Protein AF-A0A2E3HUB5-F1 (afdb_monomer_lite)

Radius of gyration: 17.97 Å; chains: 1; bounding box: 45×29×45 Å

Sequence (91 aa):
EPDPVFTNLTPKAGDFLCISELLTHGVLQWKPTDRSRQMIIMRYRPQYEGKVSLPQEIIDRLSPETQELISSAPYGHIKDIINQDSVTLSV

Structure (mmCIF, N/CA/C/O backbone):
data_AF-A0A2E3HUB5-F1
#
_entry.id   AF-A0A2E3HUB5-F1
#
loop_
_atom_site.group_PDB
_atom_site.id
_atom_site.type_symbol
_atom_site.label_atom_id
_atom_site.label_alt_id
_atom_site.label_comp_id
_atom_site.label_asym_id
_atom_site.label_entity_id
_atom_site.label_seq_id
_atom_site.pdbx_PDB_ins_code
_atom_site.Cartn_x
_atom_site.Cartn_y
_atom_site.Cartn_z
_atom_site.occupancy
_atom_site.B_iso_or_equiv
_atom_site.auth_seq_id
_atom_site.auth_comp_id
_atom_site.auth_asym_id
_atom_site.auth_atom_id
_atom_site.pdbx_PDB_model_num
ATOM 1 N N . GLU A 1 1 ? 18.955 3.278 -19.401 1.00 58.75 1 GLU A N 1
ATOM 2 C CA . GLU A 1 1 ? 20.007 3.175 -18.370 1.00 58.75 1 GLU A CA 1
ATOM 3 C C . GLU A 1 1 ? 19.480 3.769 -17.070 1.00 58.75 1 GLU A C 1
ATOM 5 O O . GLU A 1 1 ? 18.520 4.534 -17.156 1.00 58.75 1 GLU A O 1
ATOM 10 N 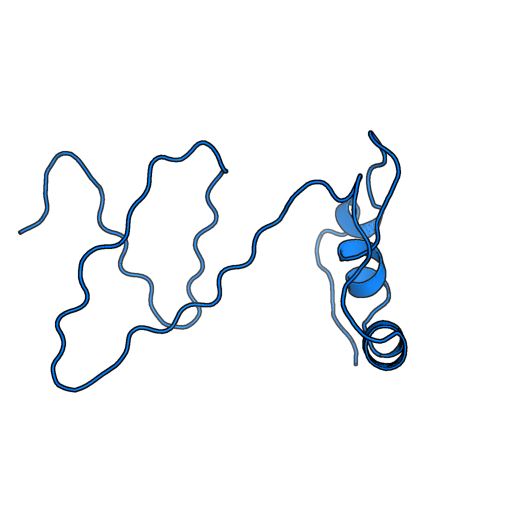N . PRO A 1 2 ? 19.983 3.358 -15.894 1.00 69.50 2 PRO A N 1
ATOM 11 C CA . PRO A 1 2 ? 19.575 3.953 -14.623 1.00 69.50 2 PRO A CA 1
ATOM 12 C C . PRO A 1 2 ? 19.937 5.442 -14.591 1.00 69.50 2 PRO A C 1
ATOM 14 O O . PRO A 1 2 ? 21.041 5.821 -14.972 1.00 69.50 2 PRO A O 1
ATOM 17 N N . ASP A 1 3 ? 18.992 6.270 -14.159 1.00 79.19 3 ASP A N 1
ATOM 18 C CA . ASP A 1 3 ? 19.197 7.704 -13.978 1.00 79.19 3 ASP A CA 1
ATOM 19 C C . ASP A 1 3 ? 19.762 7.954 -12.570 1.00 79.19 3 ASP A C 1
ATOM 21 O O . ASP A 1 3 ? 19.253 7.373 -11.607 1.00 79.19 3 ASP A O 1
ATOM 25 N N . PRO A 1 4 ? 20.804 8.783 -12.405 1.00 85.75 4 PRO A N 1
ATOM 26 C CA . PRO A 1 4 ? 21.391 9.048 -11.093 1.00 85.75 4 PRO A CA 1
ATOM 27 C C . PRO A 1 4 ? 20.452 9.802 -10.136 1.00 85.75 4 PRO A C 1
ATOM 29 O O . PRO A 1 4 ? 20.711 9.822 -8.934 1.00 85.75 4 PRO A O 1
ATOM 32 N N . VAL A 1 5 ? 19.381 10.425 -10.637 1.00 88.44 5 VAL A N 1
ATOM 33 C CA . VAL A 1 5 ? 18.446 11.246 -9.851 1.00 88.44 5 VAL A CA 1
ATOM 34 C C . VAL A 1 5 ? 17.358 10.406 -9.182 1.00 88.44 5 VAL A C 1
ATOM 36 O O . VAL A 1 5 ? 16.845 10.801 -8.135 1.00 88.44 5 VAL A O 1
ATOM 39 N N . PHE A 1 6 ? 16.995 9.248 -9.741 1.00 87.38 6 PHE A N 1
ATOM 40 C CA . PHE A 1 6 ? 15.927 8.411 -9.194 1.00 87.38 6 PHE A CA 1
ATOM 41 C C . PHE A 1 6 ? 16.313 6.939 -9.077 1.00 87.38 6 PHE A C 1
ATOM 43 O O . PHE A 1 6 ? 16.877 6.320 -9.976 1.00 87.38 6 PHE A O 1
ATOM 50 N N . THR A 1 7 ? 15.924 6.331 -7.960 1.00 90.12 7 THR A N 1
ATOM 51 C CA . THR A 1 7 ? 16.085 4.894 -7.741 1.00 90.12 7 THR A CA 1
ATOM 52 C C . THR A 1 7 ? 14.931 4.134 -8.387 1.00 90.12 7 THR A C 1
ATOM 54 O O . THR A 1 7 ? 13.777 4.271 -7.981 1.00 90.12 7 THR A O 1
ATOM 57 N N . ASN A 1 8 ? 15.232 3.300 -9.385 1.00 90.00 8 ASN A N 1
ATOM 58 C CA . ASN A 1 8 ? 14.229 2.431 -9.993 1.00 90.00 8 ASN A CA 1
ATOM 59 C C . ASN A 1 8 ? 13.990 1.185 -9.130 1.00 90.00 8 ASN A C 1
ATOM 61 O O . ASN A 1 8 ? 14.895 0.376 -8.926 1.00 90.00 8 ASN A O 1
ATOM 65 N N . LEU A 1 9 ? 12.753 1.006 -8.678 1.00 90.38 9 LEU A N 1
ATOM 66 C CA . LEU A 1 9 ? 12.339 -0.164 -7.911 1.00 90.38 9 LEU A CA 1
ATOM 67 C C . LEU A 1 9 ? 11.801 -1.241 -8.859 1.00 90.38 9 LEU A C 1
ATOM 69 O O . LEU A 1 9 ? 10.989 -0.963 -9.741 1.00 90.38 9 LEU A O 1
ATOM 73 N N . THR A 1 10 ? 12.253 -2.483 -8.677 1.00 90.19 10 THR A N 1
ATOM 74 C CA . THR A 1 10 ? 11.894 -3.628 -9.535 1.00 90.19 10 THR A CA 1
ATOM 75 C C . THR A 1 10 ? 11.293 -4.783 -8.721 1.00 90.19 10 THR A C 1
ATOM 77 O O . THR A 1 10 ? 11.863 -5.873 -8.679 1.00 90.19 10 THR A O 1
ATOM 80 N N . PRO A 1 11 ? 10.147 -4.554 -8.048 1.00 92.19 11 PRO A N 1
ATOM 81 C CA . PRO A 1 11 ? 9.495 -5.574 -7.233 1.00 92.19 11 PRO A CA 1
ATOM 82 C C . PRO A 1 11 ? 9.044 -6.772 -8.077 1.00 92.19 11 PRO A C 1
ATOM 84 O O . PRO A 1 11 ? 8.630 -6.628 -9.234 1.00 92.19 11 PRO A O 1
ATOM 87 N N . LYS A 1 12 ? 9.107 -7.959 -7.480 1.00 92.62 12 LYS A N 1
ATOM 88 C CA . LYS A 1 12 ? 8.532 -9.201 -8.003 1.00 92.62 12 LYS A CA 1
ATOM 89 C C . LYS A 1 12 ? 7.100 -9.377 -7.499 1.00 92.62 12 LYS A C 1
ATOM 91 O O . LYS A 1 12 ? 6.635 -8.665 -6.615 1.00 92.62 12 LYS A O 1
ATOM 96 N N . ALA A 1 13 ? 6.381 -10.339 -8.073 1.00 94.12 13 ALA A N 1
ATOM 97 C CA . ALA A 1 13 ? 5.059 -10.700 -7.574 1.00 94.12 13 ALA A CA 1
ATOM 98 C C . ALA A 1 13 ? 5.156 -11.154 -6.106 1.00 94.12 13 ALA A C 1
ATOM 100 O O . ALA A 1 13 ? 5.937 -12.051 -5.796 1.00 94.12 13 ALA A O 1
ATOM 101 N N . GLY A 1 14 ? 4.367 -10.525 -5.234 1.00 93.56 14 GLY A N 1
ATOM 102 C CA . GLY A 1 14 ? 4.401 -10.742 -3.785 1.00 93.56 14 GLY A CA 1
ATOM 103 C C . GLY A 1 14 ? 5.217 -9.700 -3.014 1.00 93.56 14 GLY A C 1
ATOM 104 O O . GLY A 1 14 ? 4.946 -9.494 -1.834 1.00 93.56 14 GLY A O 1
ATOM 105 N N . ASP A 1 15 ? 6.138 -8.988 -3.670 1.00 96.06 15 ASP A N 1
ATOM 106 C CA . ASP A 1 15 ? 6.806 -7.844 -3.052 1.00 96.06 15 ASP A CA 1
ATOM 107 C C . ASP A 1 15 ? 5.819 -6.677 -2.933 1.00 96.06 15 ASP A C 1
ATOM 109 O O . ASP A 1 15 ? 4.986 -6.443 -3.816 1.00 96.06 15 ASP A O 1
ATOM 113 N N . PHE A 1 16 ? 5.943 -5.900 -1.860 1.00 94.06 16 PHE A N 1
ATOM 114 C CA . PHE A 1 16 ? 5.170 -4.681 -1.664 1.00 94.06 16 PHE A CA 1
ATOM 115 C C . PHE A 1 16 ? 6.088 -3.501 -1.365 1.00 94.06 16 PHE A C 1
ATOM 117 O O . PHE A 1 16 ? 7.189 -3.644 -0.836 1.00 94.06 16 PHE A O 1
ATOM 124 N N . LEU A 1 17 ? 5.607 -2.315 -1.716 1.00 93.12 17 LEU A N 1
ATOM 125 C CA . LEU A 1 17 ? 6.271 -1.055 -1.440 1.00 93.12 17 LEU A CA 1
ATOM 126 C C . LEU A 1 17 ? 5.309 -0.179 -0.642 1.00 93.12 17 LEU A C 1
ATOM 128 O O . LEU A 1 17 ? 4.202 0.102 -1.100 1.00 93.12 17 LEU A O 1
ATOM 132 N N . CYS A 1 18 ? 5.747 0.263 0.534 1.00 94.00 18 CYS A N 1
ATOM 133 C CA . CYS A 1 18 ? 5.039 1.261 1.323 1.00 94.00 18 CYS A CA 1
ATOM 134 C C . CYS A 1 18 ? 5.714 2.619 1.119 1.00 94.00 18 CYS A C 1
ATOM 136 O O . CYS A 1 18 ? 6.925 2.742 1.302 1.00 94.00 18 CYS A O 1
ATOM 138 N N . ILE A 1 19 ? 4.935 3.623 0.723 1.00 94.19 19 ILE A N 1
ATOM 139 C CA . ILE A 1 19 ? 5.408 4.996 0.532 1.00 94.19 19 ILE A CA 1
ATOM 140 C C . ILE A 1 19 ? 4.461 5.958 1.233 1.00 94.19 19 ILE A C 1
ATOM 142 O O . ILE A 1 19 ? 3.256 5.713 1.297 1.00 94.19 19 ILE A O 1
ATOM 146 N N . SER A 1 20 ? 5.006 7.059 1.743 1.00 93.75 20 SER A N 1
ATOM 147 C CA . SER A 1 20 ? 4.185 8.151 2.254 1.00 93.75 20 SER A CA 1
ATOM 148 C C . SER A 1 20 ? 3.584 8.955 1.103 1.00 93.75 20 SER A C 1
ATOM 150 O O . SER A 1 20 ? 4.103 8.965 -0.016 1.00 93.75 20 SER A O 1
ATOM 152 N N . GLU A 1 21 ? 2.513 9.691 1.395 1.00 90.38 21 GLU A N 1
ATOM 153 C CA . GLU A 1 21 ? 1.917 10.643 0.448 1.00 90.38 21 GLU A CA 1
ATOM 154 C C . GLU A 1 21 ? 2.890 11.751 0.005 1.00 90.38 21 GLU A C 1
ATOM 156 O O . GLU A 1 21 ? 2.708 12.346 -1.052 1.00 90.38 21 GLU A O 1
ATOM 161 N N . LEU A 1 22 ? 3.941 12.000 0.794 1.00 94.50 22 LEU A N 1
ATOM 162 C CA . LEU A 1 22 ? 4.948 13.032 0.549 1.00 94.50 22 LEU A CA 1
ATOM 163 C C . LEU A 1 22 ? 6.106 12.553 -0.338 1.00 94.50 22 LEU A C 1
ATOM 165 O O . LEU A 1 22 ? 6.971 13.354 -0.695 1.00 94.50 22 LEU A O 1
ATOM 169 N N . LEU A 1 23 ? 6.168 11.263 -0.685 1.00 93.44 23 LEU A N 1
ATOM 170 C CA . LEU A 1 23 ? 7.233 10.748 -1.537 1.00 93.44 23 LEU A CA 1
ATOM 171 C C . LEU A 1 23 ? 6.990 11.148 -2.997 1.00 93.44 23 LEU A C 1
ATOM 173 O O . LEU A 1 23 ? 6.026 10.698 -3.615 1.00 93.44 23 LEU A O 1
ATOM 177 N N . THR A 1 24 ? 7.909 11.908 -3.593 1.00 93.50 24 THR A N 1
ATOM 178 C CA . THR A 1 24 ? 7.919 12.132 -5.046 1.00 93.50 24 THR A CA 1
ATOM 179 C C . THR A 1 24 ? 8.204 10.818 -5.765 1.00 93.50 24 THR A C 1
ATOM 181 O O . THR A 1 24 ? 9.280 10.239 -5.624 1.00 93.50 24 THR A O 1
ATOM 184 N N . HIS A 1 25 ? 7.243 10.345 -6.552 1.00 93.19 25 HIS A N 1
ATOM 185 C CA . HIS A 1 25 ? 7.357 9.100 -7.300 1.00 93.19 25 HIS A CA 1
ATOM 186 C C . HIS A 1 25 ? 6.672 9.217 -8.663 1.00 93.19 25 HIS A C 1
ATOM 188 O O . HIS A 1 25 ? 5.854 10.103 -8.905 1.00 93.19 25 HIS A O 1
ATOM 194 N N . GLY A 1 26 ? 7.012 8.302 -9.566 1.00 90.12 26 GLY A N 1
ATOM 195 C CA . GLY A 1 26 ? 6.449 8.241 -10.906 1.00 90.12 26 GLY A CA 1
ATOM 196 C C . GLY A 1 26 ? 6.570 6.843 -11.488 1.00 90.12 26 GLY A C 1
ATOM 197 O O . GLY A 1 26 ? 7.287 5.988 -10.967 1.00 90.12 26 GLY A O 1
ATOM 198 N N . VAL A 1 27 ? 5.848 6.602 -12.577 1.00 88.88 27 VAL A N 1
ATOM 199 C CA . VAL A 1 27 ? 5.852 5.312 -13.260 1.00 88.88 27 VAL A CA 1
ATOM 200 C C . VAL A 1 27 ? 6.613 5.416 -14.576 1.00 88.88 27 VAL A C 1
ATOM 202 O O . VAL A 1 27 ? 6.274 6.213 -15.447 1.00 88.88 27 VAL A O 1
ATOM 205 N N . LEU A 1 28 ? 7.638 4.579 -14.746 1.00 88.12 28 LEU A N 1
ATOM 206 C CA . LEU A 1 28 ? 8.312 4.446 -16.036 1.00 88.12 28 LEU A CA 1
ATOM 207 C C . LEU A 1 28 ? 7.390 3.774 -17.057 1.00 88.12 28 LEU A C 1
ATOM 209 O O . LEU A 1 28 ? 6.635 2.851 -16.717 1.00 88.12 28 LEU A O 1
ATOM 213 N N . GLN A 1 29 ? 7.496 4.202 -18.318 1.00 88.81 29 GLN A N 1
ATOM 214 C CA . GLN A 1 29 ? 6.743 3.616 -19.423 1.00 88.81 29 GLN A CA 1
ATOM 215 C C . GLN A 1 29 ? 7.044 2.116 -19.538 1.00 88.81 29 GLN A C 1
ATOM 217 O O . GLN A 1 29 ? 8.194 1.696 -19.664 1.00 88.81 29 GLN A O 1
ATOM 222 N N . TRP A 1 30 ? 5.988 1.307 -19.510 1.00 91.25 30 TRP A N 1
ATOM 223 C CA . TRP A 1 30 ? 6.080 -0.139 -19.667 1.00 91.25 30 TRP A CA 1
ATOM 224 C C . TRP A 1 30 ? 6.171 -0.492 -21.157 1.00 91.25 30 TRP A C 1
ATOM 226 O O . TRP A 1 30 ? 5.266 -0.147 -21.913 1.00 91.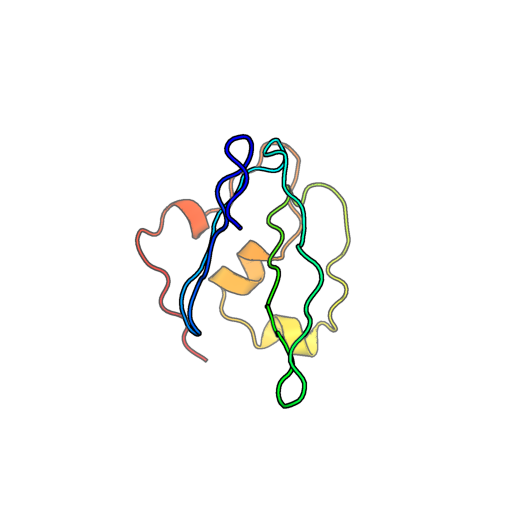25 30 TRP A O 1
ATOM 236 N N . LYS A 1 31 ?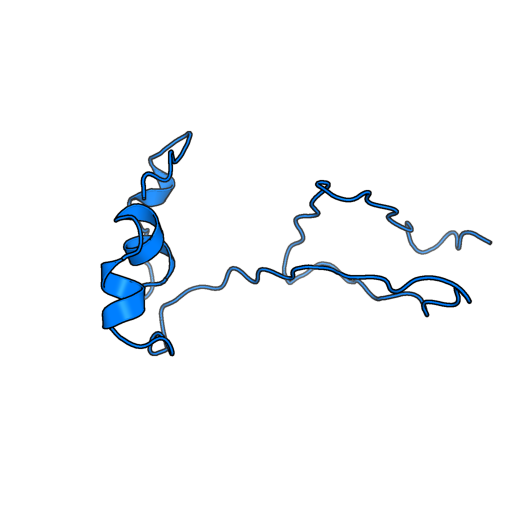 7.266 -1.136 -21.584 1.00 92.88 31 LYS A N 1
ATOM 237 C CA . LYS A 1 31 ? 7.536 -1.472 -22.998 1.00 92.88 31 LYS A CA 1
ATOM 238 C C . LYS A 1 31 ? 7.833 -2.962 -23.291 1.00 92.88 31 LYS A C 1
ATOM 240 O O . LYS A 1 31 ? 8.702 -3.227 -24.118 1.00 92.88 31 LYS A O 1
ATOM 245 N N . PRO A 1 32 ? 7.219 -3.961 -22.636 1.00 92.75 32 PRO A N 1
ATOM 246 C CA . PRO A 1 32 ? 7.355 -5.336 -23.106 1.00 92.75 32 PRO A CA 1
ATOM 247 C C . PRO A 1 32 ? 6.428 -5.613 -24.291 1.00 92.75 32 PRO A C 1
ATOM 249 O O . PRO A 1 32 ? 5.442 -4.912 -24.516 1.00 92.75 32 PRO A O 1
ATOM 252 N N . THR A 1 33 ? 6.725 -6.686 -25.006 1.00 96.50 33 THR A N 1
ATOM 253 C CA . THR A 1 33 ? 5.953 -7.159 -26.160 1.00 96.50 33 THR A CA 1
ATOM 254 C C . THR A 1 33 ? 5.062 -8.356 -25.829 1.00 96.50 33 THR A C 1
ATOM 256 O O . THR A 1 33 ? 4.182 -8.691 -26.612 1.00 96.50 33 THR A O 1
ATOM 259 N N . ASP A 1 34 ? 5.277 -8.994 -24.678 1.00 97.69 34 ASP A N 1
ATOM 260 C CA . ASP A 1 34 ? 4.751 -10.317 -24.330 1.00 97.69 34 ASP A CA 1
ATOM 261 C C . ASP A 1 34 ? 4.008 -10.366 -22.983 1.00 97.69 34 ASP A C 1
ATOM 263 O O . ASP A 1 34 ? 3.437 -11.396 -22.631 1.00 97.69 34 ASP A O 1
ATOM 267 N N . ARG A 1 35 ? 4.001 -9.272 -22.205 1.00 93.12 35 ARG A N 1
ATOM 268 C CA . ARG A 1 35 ? 3.408 -9.260 -20.857 1.00 93.12 35 ARG A CA 1
ATOM 269 C C . ARG A 1 35 ? 2.882 -7.903 -20.412 1.00 93.12 35 ARG A C 1
ATOM 271 O O . ARG A 1 35 ? 3.416 -6.851 -20.743 1.00 93.12 35 ARG A O 1
ATOM 278 N N . SER A 1 36 ? 1.880 -7.910 -19.545 1.00 93.12 36 SER A N 1
ATOM 279 C CA . SER A 1 36 ? 1.417 -6.700 -18.860 1.00 93.12 36 SER A CA 1
ATOM 280 C C . SER A 1 36 ? 2.096 -6.540 -17.498 1.00 93.12 36 SER A C 1
ATOM 282 O O . SER A 1 36 ? 2.496 -7.521 -16.875 1.00 93.12 36 SER A O 1
ATOM 284 N N . ARG A 1 37 ? 2.197 -5.299 -17.011 1.00 91.31 37 ARG A N 1
ATOM 285 C CA . ARG A 1 37 ? 2.559 -5.006 -15.619 1.00 91.31 37 ARG A CA 1
ATOM 286 C C . ARG A 1 37 ? 1.279 -4.746 -14.843 1.00 91.31 37 ARG A C 1
ATOM 288 O O . ARG A 1 37 ? 0.573 -3.793 -15.155 1.00 91.31 37 ARG A O 1
ATOM 295 N N . GLN A 1 38 ? 1.013 -5.587 -13.851 1.00 92.62 38 GLN A N 1
ATOM 296 C CA . GLN A 1 38 ? -0.141 -5.485 -12.962 1.00 92.62 38 GLN A CA 1
ATOM 297 C C . GLN A 1 38 ? 0.337 -5.137 -11.553 1.00 92.62 38 GLN A C 1
ATOM 299 O O . GLN A 1 38 ? 1.370 -5.635 -11.110 1.00 92.62 38 GLN A O 1
ATOM 304 N N . MET A 1 39 ? -0.396 -4.265 -10.868 1.00 92.00 39 MET A N 1
ATOM 305 C CA . MET A 1 39 ? -0.117 -3.859 -9.492 1.00 92.00 39 MET A CA 1
ATOM 306 C C . MET A 1 39 ? -1.429 -3.582 -8.764 1.00 92.00 39 MET A C 1
ATOM 308 O O . MET A 1 39 ? -2.370 -3.064 -9.364 1.00 92.00 39 MET A O 1
ATOM 312 N N . ILE A 1 40 ? -1.476 -3.908 -7.474 1.00 94.38 40 ILE A N 1
ATOM 313 C CA . ILE A 1 40 ? -2.584 -3.544 -6.590 1.00 94.38 40 ILE A CA 1
ATOM 314 C C . ILE A 1 40 ? -2.124 -2.339 -5.777 1.00 94.38 40 ILE A C 1
ATOM 316 O O . ILE A 1 40 ? -1.147 -2.424 -5.037 1.00 94.38 40 ILE A O 1
ATOM 320 N N . ILE A 1 41 ? -2.809 -1.206 -5.938 1.00 91.56 41 ILE A N 1
ATOM 321 C CA . ILE A 1 41 ? -2.509 0.020 -5.195 1.00 91.56 41 ILE A CA 1
ATOM 322 C C . ILE A 1 41 ? -3.509 0.139 -4.049 1.00 91.56 41 ILE A C 1
ATOM 324 O O . ILE A 1 41 ? -4.689 0.399 -4.278 1.00 91.56 41 ILE A O 1
ATOM 328 N N . MET A 1 42 ? -3.023 -0.015 -2.819 1.00 90.25 42 MET A N 1
ATOM 329 C CA . MET A 1 42 ? -3.803 0.220 -1.604 1.00 90.25 42 MET A CA 1
ATOM 330 C C . MET A 1 42 ? -3.436 1.587 -1.031 1.00 90.25 42 MET A C 1
ATOM 332 O O . MET A 1 42 ? -2.274 1.843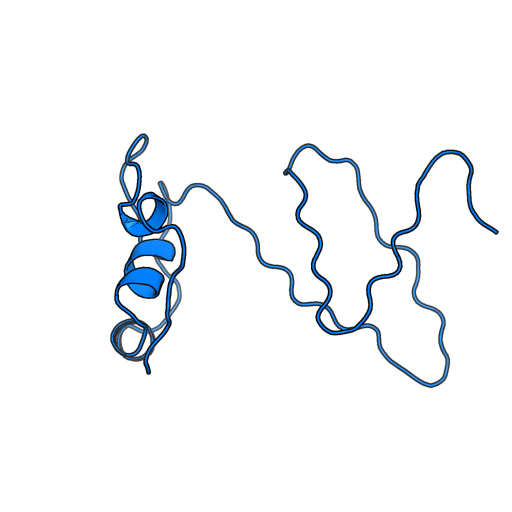 -0.724 1.00 90.25 42 MET A O 1
ATOM 336 N N . ARG A 1 43 ? -4.420 2.484 -0.918 1.00 86.75 43 ARG A N 1
ATOM 337 C CA . ARG A 1 43 ? -4.224 3.825 -0.356 1.00 86.75 43 ARG A CA 1
ATOM 338 C C . ARG A 1 43 ? -4.863 3.904 1.019 1.00 86.75 43 ARG A C 1
ATOM 340 O O . ARG A 1 43 ? -6.086 3.961 1.128 1.00 86.75 43 ARG A O 1
ATOM 347 N N . TYR A 1 44 ? -4.025 3.944 2.045 1.00 84.31 44 TYR A N 1
ATOM 348 C CA . TYR A 1 44 ? -4.455 4.220 3.408 1.00 84.31 44 TYR A CA 1
ATOM 349 C C . TYR A 1 44 ? -4.565 5.729 3.584 1.00 84.31 44 TYR A C 1
ATOM 351 O O . TYR A 1 44 ? -3.598 6.459 3.381 1.00 84.31 44 TYR A O 1
ATOM 359 N N . ARG A 1 45 ? -5.764 6.194 3.920 1.00 82.00 45 ARG A N 1
ATOM 360 C CA . ARG A 1 45 ? -6.051 7.599 4.205 1.00 82.00 45 ARG A CA 1
ATOM 361 C C . ARG A 1 45 ? -6.902 7.689 5.469 1.00 82.00 45 ARG A C 1
ATOM 363 O O . ARG A 1 45 ? -7.657 6.749 5.733 1.00 82.00 45 ARG A O 1
ATOM 370 N N . PRO A 1 46 ? -6.826 8.791 6.228 1.00 81.44 46 PRO A N 1
ATOM 371 C CA . PRO A 1 46 ? -7.749 9.022 7.331 1.00 81.44 46 PRO A CA 1
ATOM 372 C C . PRO A 1 46 ? -9.211 8.915 6.862 1.00 81.44 46 PRO A C 1
ATOM 374 O O . PRO A 1 46 ? -9.591 9.526 5.865 1.00 81.44 46 PRO A O 1
ATOM 377 N N . GLN A 1 47 ? -10.026 8.131 7.574 1.00 80.19 47 GLN A N 1
ATOM 378 C CA . GLN A 1 47 ? -11.433 7.866 7.232 1.00 80.19 47 GLN A CA 1
ATOM 379 C C . GLN A 1 47 ? -12.391 8.761 8.042 1.00 80.19 47 GLN A C 1
ATOM 381 O O . GLN A 1 47 ? -13.385 8.280 8.581 1.00 80.19 47 GLN A O 1
ATOM 386 N N . TYR A 1 48 ? -12.082 10.056 8.181 1.00 78.62 48 TYR A N 1
ATOM 387 C CA . TYR A 1 48 ? -12.953 10.982 8.923 1.00 78.62 48 TYR A CA 1
ATOM 388 C C . TYR A 1 48 ? -14.145 11.489 8.101 1.00 78.62 48 TYR A C 1
ATOM 390 O O . TYR A 1 48 ? -15.163 11.879 8.667 1.00 78.62 48 TYR A O 1
ATOM 398 N N . GLU A 1 49 ? -14.053 11.420 6.770 1.00 66.44 49 GLU A N 1
ATOM 399 C CA . GLU A 1 49 ? -15.098 11.837 5.836 1.00 66.44 49 GLU A CA 1
ATOM 400 C C . GLU A 1 49 ? -15.261 10.813 4.705 1.00 66.44 49 GLU A C 1
ATOM 402 O O . GLU A 1 49 ? -14.321 10.488 3.976 1.00 66.44 49 GLU A O 1
ATOM 407 N N . GLY A 1 50 ? -16.486 10.311 4.539 1.00 64.19 50 GLY A N 1
ATOM 408 C CA . GLY A 1 50 ? -16.847 9.386 3.467 1.00 64.19 50 GLY A CA 1
ATOM 409 C C . GLY A 1 50 ? -17.838 8.319 3.916 1.00 64.19 50 GLY A C 1
ATOM 410 O O . GLY A 1 50 ? -17.958 8.016 5.101 1.00 64.19 50 GLY A O 1
ATOM 411 N N . LYS A 1 51 ? -18.561 7.747 2.952 1.00 66.00 51 LYS A N 1
ATOM 412 C CA . LYS A 1 51 ? -19.302 6.495 3.135 1.00 66.00 51 LYS A CA 1
ATOM 413 C C . LYS A 1 51 ? -18.515 5.375 2.471 1.00 66.00 51 LYS A C 1
ATOM 415 O O . LYS A 1 51 ? -18.007 5.563 1.364 1.00 66.00 51 LYS A O 1
ATOM 420 N N . VAL A 1 52 ? -18.451 4.218 3.125 1.00 70.00 52 VAL A N 1
ATOM 421 C CA . VAL A 1 52 ? -18.002 2.982 2.479 1.00 70.00 52 VAL A CA 1
ATOM 422 C C . VAL A 1 52 ? -18.902 2.748 1.266 1.00 70.00 52 VAL A C 1
ATOM 424 O O . VAL A 1 52 ? -20.124 2.775 1.380 1.00 70.00 52 VAL A O 1
ATOM 427 N N . SER A 1 53 ? -18.303 2.588 0.088 1.00 76.19 53 SER A N 1
ATOM 428 C CA . SER A 1 53 ? -19.029 2.471 -1.182 1.00 76.19 53 SER A CA 1
ATOM 429 C C . SER A 1 53 ? -19.452 1.036 -1.514 1.00 76.19 53 SER A C 1
ATOM 431 O O . SER A 1 53 ? -19.879 0.774 -2.636 1.00 76.19 53 SER A O 1
ATOM 433 N N . LEU A 1 54 ? -19.260 0.094 -0.589 1.00 86.38 54 LEU A N 1
ATOM 434 C CA . LEU A 1 54 ? -19.583 -1.317 -0.780 1.00 86.38 54 LEU A CA 1
ATOM 435 C C . LEU A 1 54 ? -21.000 -1.614 -0.267 1.00 86.38 54 LEU A C 1
ATOM 437 O O . LEU A 1 54 ? -21.409 -1.021 0.732 1.00 86.38 54 LEU A O 1
ATOM 441 N N . PRO A 1 55 ? -21.738 -2.537 -0.911 1.00 91.75 55 PRO A N 1
ATOM 442 C CA . PRO A 1 55 ? -22.984 -3.065 -0.367 1.00 91.75 55 PRO A CA 1
ATOM 443 C C . PRO A 1 55 ? -22.778 -3.677 1.021 1.00 91.75 55 PRO A C 1
ATOM 445 O O . PRO A 1 55 ? -21.738 -4.292 1.282 1.00 91.75 55 PRO A O 1
ATOM 448 N N . GLN A 1 56 ? -23.777 -3.540 1.892 1.00 90.56 56 GLN A N 1
ATOM 449 C CA . GLN A 1 56 ? -23.692 -4.016 3.273 1.00 90.56 56 GLN A CA 1
ATOM 450 C C . GLN A 1 56 ? -23.474 -5.533 3.334 1.00 90.56 56 GLN A C 1
ATOM 452 O O . GLN A 1 56 ? -22.676 -6.004 4.133 1.00 90.56 56 GLN A O 1
ATOM 457 N N . GLU A 1 57 ? -24.057 -6.289 2.402 1.00 94.00 57 GLU A N 1
ATOM 458 C CA . GLU A 1 57 ? -23.912 -7.745 2.311 1.00 94.00 57 GLU A CA 1
ATOM 459 C C . GLU A 1 57 ? -22.464 -8.186 2.053 1.00 94.00 57 GLU A C 1
ATOM 461 O O . GLU A 1 57 ? -22.086 -9.312 2.374 1.00 94.00 57 GLU A O 1
ATOM 466 N N . ILE A 1 58 ? -21.643 -7.322 1.444 1.00 93.12 58 ILE A N 1
ATOM 467 C CA . ILE A 1 58 ? -20.207 -7.574 1.291 1.00 93.12 58 ILE A CA 1
ATOM 468 C C . ILE A 1 58 ? -19.484 -7.247 2.593 1.00 93.12 58 ILE A C 1
ATOM 470 O O . ILE A 1 58 ? -18.640 -8.031 3.015 1.00 93.12 58 ILE A O 1
ATOM 474 N N . ILE A 1 59 ? -19.818 -6.119 3.223 1.00 92.19 59 ILE A N 1
ATOM 475 C CA . ILE A 1 59 ? -19.194 -5.660 4.470 1.00 92.19 59 ILE A CA 1
ATOM 476 C C . ILE A 1 59 ? -19.406 -6.683 5.589 1.00 92.19 59 ILE A C 1
ATOM 478 O O . ILE A 1 59 ? -18.446 -7.042 6.266 1.00 92.19 59 ILE A O 1
ATOM 482 N N . ASP A 1 60 ? -20.619 -7.214 5.721 1.00 93.12 60 ASP A N 1
ATOM 483 C CA . ASP A 1 60 ? -20.995 -8.171 6.769 1.00 93.12 60 ASP A CA 1
ATOM 484 C C . ASP A 1 60 ? -20.224 -9.498 6.679 1.00 93.12 60 ASP A C 1
ATOM 486 O O . ASP A 1 60 ? -20.136 -10.238 7.655 1.00 93.12 60 ASP A O 1
ATOM 490 N N . ARG A 1 61 ? -19.646 -9.804 5.511 1.00 93.38 61 ARG A N 1
ATOM 491 C CA . ARG A 1 61 ? -18.819 -10.999 5.278 1.00 93.38 61 ARG A CA 1
ATOM 492 C C . ARG A 1 61 ? -17.339 -10.782 5.580 1.00 93.38 61 ARG A C 1
ATOM 494 O O . ARG A 1 61 ? -16.561 -11.726 5.473 1.00 93.38 61 ARG A O 1
ATOM 501 N N . LEU A 1 62 ? -16.924 -9.551 5.860 1.00 91.38 62 LEU A N 1
ATOM 502 C CA . LEU A 1 62 ? -15.537 -9.235 6.181 1.00 91.38 62 LEU A CA 1
ATOM 503 C C . LEU A 1 62 ? -15.246 -9.568 7.644 1.00 91.38 62 LEU A C 1
ATOM 505 O O . LEU A 1 62 ? -16.141 -9.509 8.486 1.00 91.38 62 LEU A O 1
ATOM 509 N N . SER A 1 63 ? -13.980 -9.855 7.953 1.00 92.06 63 SER A N 1
ATOM 510 C CA . SER A 1 63 ? -13.549 -10.023 9.342 1.00 92.06 63 SER A CA 1
ATOM 511 C C . SER A 1 63 ? -13.796 -8.738 10.149 1.00 92.06 63 SER A C 1
ATOM 513 O O . SER A 1 63 ? -13.765 -7.646 9.562 1.00 92.06 63 SER A O 1
ATOM 515 N N . PRO A 1 64 ? -13.989 -8.822 11.478 1.00 91.25 64 PRO A N 1
ATOM 516 C CA . PRO A 1 64 ? -14.196 -7.645 12.322 1.00 91.25 64 PRO A CA 1
ATOM 517 C C . PRO A 1 64 ? -13.112 -6.573 12.147 1.00 91.25 64 PRO A C 1
ATOM 519 O O . PRO A 1 64 ? -13.417 -5.388 12.049 1.00 91.25 64 PRO A O 1
ATOM 522 N N . GLU A 1 65 ? -11.852 -6.984 12.005 1.00 91.62 65 GLU A N 1
ATOM 523 C CA . GLU A 1 65 ? -10.709 -6.087 11.813 1.00 91.62 65 GLU A CA 1
ATOM 524 C C . GLU A 1 65 ? -10.795 -5.363 10.468 1.00 91.62 65 GLU A C 1
ATOM 526 O O . GLU A 1 65 ? -10.510 -4.172 10.366 1.00 91.62 65 GLU A O 1
ATOM 531 N N . THR A 1 66 ? -11.236 -6.054 9.416 1.00 90.06 66 THR A N 1
ATOM 532 C CA . THR A 1 66 ? -11.402 -5.432 8.098 1.00 90.06 66 THR A CA 1
ATOM 533 C C . THR A 1 66 ? -12.595 -4.478 8.086 1.00 90.06 66 THR A C 1
ATOM 535 O O . THR A 1 66 ? -12.496 -3.396 7.505 1.00 90.06 66 THR A O 1
ATOM 538 N N . GLN A 1 67 ? -13.702 -4.841 8.746 1.00 90.94 67 GLN A N 1
ATOM 539 C CA . GLN A 1 67 ? -14.856 -3.952 8.924 1.00 90.94 67 GLN A CA 1
ATOM 540 C C . GLN A 1 67 ? -14.445 -2.672 9.656 1.00 90.94 67 GLN A C 1
ATOM 542 O O . GLN A 1 67 ? -14.773 -1.569 9.210 1.00 90.94 67 GLN A O 1
ATOM 547 N N . GLU A 1 68 ? -13.663 -2.804 10.729 1.00 90.12 68 GLU A N 1
ATOM 548 C CA . GLU A 1 68 ? -13.106 -1.666 11.446 1.00 90.12 68 GLU A CA 1
ATOM 549 C C . GLU A 1 68 ? -12.170 -0.850 10.551 1.00 90.12 68 GLU A C 1
ATOM 551 O O . GLU A 1 68 ? -12.310 0.366 10.468 1.00 90.12 68 GLU A O 1
ATOM 556 N N . LEU A 1 69 ? -11.251 -1.480 9.818 1.00 88.50 69 LEU A N 1
ATOM 557 C CA . LEU A 1 69 ? -10.288 -0.792 8.955 1.00 88.50 69 LEU A CA 1
ATOM 558 C C . LEU A 1 69 ? -10.969 0.104 7.908 1.00 88.50 69 LEU A C 1
ATOM 560 O O . LEU A 1 69 ? -10.517 1.234 7.684 1.00 88.50 69 LEU A O 1
ATOM 564 N N . ILE A 1 70 ? -12.066 -0.357 7.302 1.00 87.75 70 ILE A N 1
ATOM 565 C CA . ILE A 1 70 ? -12.778 0.388 6.252 1.00 87.75 70 ILE A CA 1
ATOM 566 C C . ILE A 1 70 ? -13.814 1.382 6.787 1.00 87.75 70 ILE A C 1
ATOM 568 O O . ILE A 1 70 ? -14.266 2.231 6.022 1.00 87.75 70 ILE 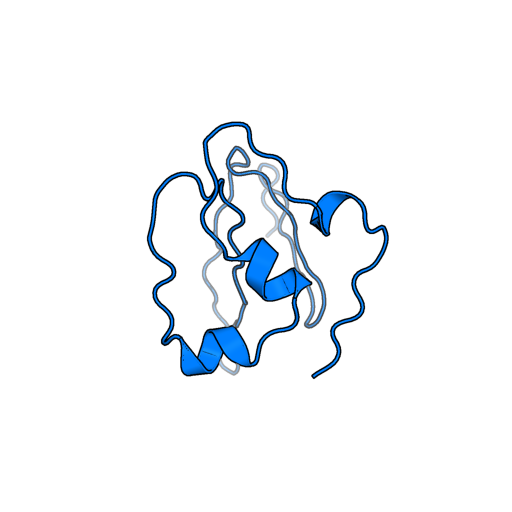A O 1
ATOM 572 N N . SER A 1 71 ? -14.188 1.302 8.067 1.00 87.75 71 SER A N 1
ATOM 573 C CA . SER A 1 71 ? -15.217 2.167 8.652 1.00 87.75 71 SER A CA 1
ATOM 574 C C . SER A 1 71 ? -14.797 3.640 8.693 1.00 87.75 71 SER A C 1
ATOM 576 O O . SER A 1 71 ? -13.611 3.976 8.777 1.00 87.75 71 SER A O 1
ATOM 578 N N . SER A 1 72 ? -15.778 4.538 8.659 1.00 88.31 72 SER A N 1
ATOM 579 C CA . SER A 1 72 ? -15.540 5.951 8.955 1.00 88.31 72 SER A CA 1
ATOM 580 C C . SER A 1 72 ? -15.532 6.171 10.465 1.00 88.31 72 SER A C 1
ATOM 582 O O . SER A 1 72 ? -16.337 5.571 11.177 1.00 88.31 72 SER A O 1
ATOM 584 N N . ALA A 1 73 ? -14.656 7.044 10.956 1.00 87.19 73 ALA A N 1
ATOM 585 C CA . ALA A 1 73 ? -14.555 7.368 12.377 1.00 87.19 73 ALA A CA 1
ATOM 586 C C . ALA A 1 73 ? -14.276 8.864 12.588 1.00 87.19 73 ALA A C 1
ATOM 588 O O . ALA A 1 73 ? -13.663 9.480 11.721 1.00 87.19 73 ALA A O 1
ATOM 589 N N . PRO A 1 74 ? -14.688 9.473 13.715 1.00 88.19 74 PRO A N 1
ATOM 590 C CA . PRO A 1 74 ? -14.442 10.890 13.974 1.00 88.19 74 PRO A CA 1
ATOM 591 C C . PRO A 1 74 ? -12.961 11.274 13.879 1.00 88.19 74 PRO A C 1
ATOM 593 O O . PRO A 1 74 ? -12.069 10.469 14.152 1.00 88.19 74 PRO A O 1
ATOM 596 N N . TYR A 1 75 ? -12.695 12.535 13.540 1.00 88.94 75 TYR A N 1
ATOM 597 C CA . TYR A 1 75 ? -11.334 13.064 13.529 1.00 88.94 75 TYR A CA 1
ATOM 598 C C . TYR A 1 75 ? -10.639 12.850 14.884 1.00 88.94 75 TYR A C 1
ATOM 600 O O . TYR A 1 75 ? -11.216 13.117 15.938 1.00 88.94 75 TYR A O 1
ATOM 608 N N . GLY A 1 76 ? -9.395 12.368 14.848 1.00 88.56 76 GLY A N 1
ATOM 609 C CA . GLY A 1 76 ? -8.608 12.055 16.043 1.00 88.56 76 GLY A CA 1
ATOM 610 C C . GLY A 1 76 ? -8.931 10.705 16.693 1.00 88.56 76 GLY A C 1
ATOM 611 O O . GLY A 1 76 ? -8.241 10.323 17.635 1.00 88.56 76 GLY A O 1
ATOM 612 N N . HIS A 1 77 ? -9.925 9.961 16.199 1.00 90.62 77 HIS A N 1
ATOM 613 C CA . HIS A 1 77 ? -10.153 8.590 16.643 1.00 90.62 77 HIS A CA 1
ATOM 614 C C . HIS A 1 77 ? -9.062 7.659 16.104 1.00 90.62 77 HIS A C 1
ATOM 616 O O . HIS A 1 77 ? -8.768 7.638 14.906 1.00 90.62 77 HIS A O 1
ATOM 622 N N . ILE A 1 78 ? -8.489 6.870 17.006 1.00 90.94 78 ILE A N 1
ATOM 623 C CA . ILE A 1 78 ? -7.533 5.815 16.697 1.00 90.94 78 ILE A CA 1
ATOM 624 C C . ILE A 1 78 ? -8.295 4.493 16.761 1.00 90.94 78 ILE A C 1
ATOM 626 O O . ILE A 1 78 ? -8.902 4.198 17.784 1.00 90.94 78 ILE A O 1
ATOM 630 N N . LYS A 1 79 ? -8.270 3.736 15.662 1.00 90.81 79 LYS A N 1
ATOM 631 C CA . LYS A 1 79 ? -8.943 2.436 15.541 1.00 90.81 79 LYS A CA 1
ATOM 632 C C . LYS A 1 79 ? -8.221 1.369 16.359 1.00 90.81 79 LYS A C 1
ATOM 634 O O . LYS A 1 79 ? -6.995 1.343 16.354 1.00 90.81 79 LYS A O 1
ATOM 639 N N . ASP A 1 80 ? -8.951 0.456 16.974 1.00 92.69 80 ASP A N 1
ATOM 640 C CA . ASP A 1 80 ? -8.434 -0.592 17.850 1.00 92.69 80 ASP A CA 1
ATOM 641 C C . ASP A 1 80 ? -7.552 -1.613 17.118 1.00 92.69 80 ASP A C 1
ATOM 643 O O . ASP A 1 80 ? -6.635 -2.160 17.736 1.00 92.69 80 ASP A O 1
ATOM 647 N N . ILE A 1 81 ? -7.741 -1.817 15.806 1.00 90.56 81 ILE A N 1
ATOM 648 C CA . ILE A 1 81 ? -6.876 -2.666 14.965 1.00 90.56 81 ILE A CA 1
ATOM 649 C C . ILE A 1 81 ? -5.380 -2.349 15.115 1.00 90.56 81 ILE A C 1
ATOM 651 O O . ILE A 1 81 ? -4.554 -3.246 14.960 1.00 90.56 81 ILE A O 1
ATOM 655 N N . ILE A 1 82 ? -5.004 -1.107 15.454 1.00 89.88 82 ILE A N 1
ATOM 656 C CA . ILE A 1 82 ? -3.588 -0.744 15.624 1.00 89.88 82 ILE A CA 1
ATOM 657 C C . ILE A 1 82 ? -2.924 -1.436 16.820 1.00 89.88 82 ILE A C 1
ATOM 659 O O . ILE A 1 82 ? -1.701 -1.470 16.897 1.00 89.88 82 ILE A O 1
ATOM 663 N N . ASN A 1 83 ? -3.716 -1.953 17.761 1.00 90.94 83 ASN A N 1
ATOM 664 C CA . ASN A 1 83 ? -3.224 -2.597 18.975 1.00 90.94 83 ASN A CA 1
ATOM 665 C C . ASN A 1 83 ? -2.891 -4.082 18.751 1.00 90.94 83 ASN A C 1
ATOM 667 O O . ASN A 1 83 ? -2.532 -4.778 19.699 1.00 90.94 83 ASN A O 1
ATOM 671 N N . GLN A 1 84 ? -3.041 -4.584 17.522 1.00 87.94 84 GLN A N 1
ATOM 672 C CA . GLN A 1 84 ? -2.748 -5.965 17.157 1.00 87.94 84 GLN A CA 1
ATOM 673 C C . GLN A 1 84 ? -1.428 -6.040 16.381 1.00 87.94 84 GLN A C 1
ATOM 675 O O . GLN A 1 84 ? -1.314 -5.485 15.290 1.00 87.94 84 GLN A O 1
ATOM 680 N N . ASP A 1 85 ? -0.451 -6.788 16.902 1.00 82.75 85 ASP A N 1
ATOM 681 C CA . ASP A 1 85 ? 0.841 -6.998 16.223 1.00 82.75 85 ASP A CA 1
ATOM 682 C C . ASP A 1 85 ? 0.694 -7.808 14.922 1.00 82.75 85 ASP A C 1
ATOM 684 O O . ASP A 1 85 ? 1.462 -7.647 13.972 1.00 82.75 85 ASP A O 1
ATOM 688 N N . SER A 1 86 ? -0.306 -8.692 14.870 1.00 85.00 86 SER A N 1
ATOM 689 C CA . SER A 1 86 ? -0.640 -9.486 13.692 1.00 85.00 86 SER A CA 1
ATOM 690 C C . SER A 1 86 ? -2.141 -9.726 13.615 1.00 85.00 86 SER A C 1
ATOM 692 O O . SER A 1 86 ? -2.733 -10.223 14.572 1.00 85.00 86 SER A O 1
ATOM 694 N N . VAL A 1 87 ? -2.735 -9.452 12.455 1.00 79.56 87 VAL A N 1
ATO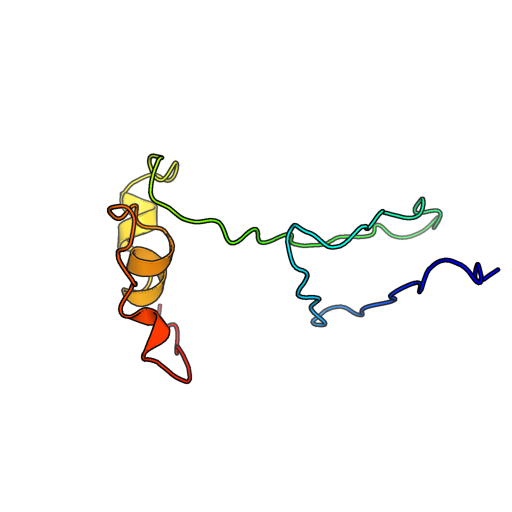M 695 C CA . VAL A 1 87 ? -4.144 -9.746 12.179 1.00 79.56 87 VAL A CA 1
ATOM 696 C C . VAL A 1 87 ? -4.238 -11.080 11.441 1.00 79.56 87 VAL A C 1
ATOM 698 O O . VAL A 1 87 ? -3.671 -11.235 10.358 1.00 79.56 87 VAL A O 1
ATOM 701 N N . THR A 1 88 ? -4.965 -12.044 12.008 1.00 79.69 88 THR A N 1
ATOM 702 C CA . THR A 1 88 ? -5.315 -13.288 11.307 1.00 79.69 88 THR A CA 1
ATOM 703 C C . THR A 1 88 ? -6.723 -13.152 10.752 1.00 79.69 88 THR A C 1
ATOM 705 O O . THR A 1 88 ? -7.690 -13.150 11.503 1.00 79.69 88 THR A O 1
ATOM 708 N N . LEU A 1 89 ? -6.841 -13.043 9.431 1.00 75.06 89 LEU A N 1
ATOM 709 C CA . LEU A 1 89 ? -8.138 -12.942 8.770 1.00 75.06 89 LEU A CA 1
ATOM 710 C C . LEU A 1 89 ? -8.749 -14.343 8.642 1.00 75.06 89 LEU A C 1
ATOM 712 O O . LEU A 1 89 ? -8.313 -15.134 7.804 1.00 75.06 89 LEU A O 1
ATOM 716 N N . SER A 1 90 ? -9.742 -14.664 9.469 1.00 66.81 90 SER A N 1
ATOM 717 C CA . SER A 1 90 ? -10.619 -15.819 9.244 1.00 66.81 90 SER A CA 1
ATOM 718 C C . SER A 1 90 ? -11.811 -15.413 8.377 1.00 66.81 90 SER A C 1
ATOM 720 O O . SER A 1 90 ? -12.365 -14.329 8.564 1.00 66.81 90 SER A O 1
ATOM 722 N N . VAL A 1 91 ? -12.183 -16.286 7.440 1.00 54.44 91 VAL A N 1
ATOM 723 C CA . VAL A 1 91 ? -13.366 -16.154 6.570 1.00 54.44 91 VAL A CA 1
ATOM 724 C C . VAL A 1 91 ? -14.516 -16.957 7.155 1.00 54.44 91 VAL A C 1
ATOM 726 O O . VAL A 1 91 ? -14.237 -18.083 7.626 1.00 54.44 91 VAL A O 1
#

Foldseek 3Di:
DDDPVDDDDDDDVVDDDDDDPPDDDDDDDDDDPPDDDDDDDDDQDQQQDDDDPDDVVVLVPWDPLVNQSRDHDHPPDDTPNVVDPDDDTDD

pLDDT: mean 87.46, std 8.5, range [54.44, 97.69]

Secondary structure (DSSP, 8-state):
---TTSPPP-PPTT------TT-----PPP--SS-------------SS----S-HHHHTTS-HHHHHHHS---TTPPPGGGG-SS-----